Protein AF-A0A529MD68-F1 (afdb_monomer_lite)

pLDDT: mean 89.37, std 4.91, range [59.41, 94.31]

Foldseek 3Di:
DKDKAPWDFAQACVRDTDIDIDIDDDDDPDPVCCVPVDVHNVVVVSVVVRVVVRVVRRHHDPVVVVVVD

Structure (mmCIF, N/CA/C/O backbone):
data_AF-A0A529MD68-F1
#
_entry.id   AF-A0A529MD68-F1
#
loop_
_atom_site.group_PDB
_atom_site.id
_atom_site.type_symbol
_atom_site.label_atom_id
_atom_site.label_alt_id
_atom_site.label_comp_id
_atom_site.label_asym_id
_atom_site.label_entity_id
_atom_site.label_seq_id
_atom_site.pdbx_PDB_ins_code
_atom_site.Cartn_x
_atom_site.Cartn_y
_atom_site.Cartn_z
_atom_site.occupancy
_atom_site.B_iso_or_equiv
_atom_site.auth_seq_id
_atom_site.auth_comp_id
_atom_site.auth_asym_id
_atom_site.auth_atom_id
_atom_site.pdbx_PDB_model_num
ATOM 1 N N . VAL A 1 1 ? -13.361 -4.051 3.683 1.00 83.50 1 VAL A N 1
ATOM 2 C CA . VAL A 1 1 ? -13.177 -2.640 3.292 1.00 83.50 1 VAL A CA 1
ATOM 3 C C . VAL A 1 1 ? -12.276 -2.618 2.076 1.00 83.50 1 VAL A C 1
ATOM 5 O O . VAL A 1 1 ? -11.359 -3.433 2.012 1.00 83.50 1 VAL A O 1
ATOM 8 N N . VAL A 1 2 ? -12.603 -1.766 1.108 1.00 89.38 2 VAL A N 1
ATOM 9 C CA . VAL A 1 2 ? -11.763 -1.498 -0.064 1.00 89.38 2 VAL A CA 1
ATOM 10 C C . VAL A 1 2 ? -11.184 -0.105 0.122 1.00 89.38 2 VAL A C 1
ATOM 12 O O . VAL A 1 2 ? -11.932 0.810 0.467 1.00 89.38 2 VAL A O 1
ATOM 15 N N . GLN A 1 3 ? -9.872 0.038 -0.038 1.00 91.44 3 GLN A N 1
ATOM 16 C CA . GLN A 1 3 ? -9.183 1.311 0.147 1.00 91.44 3 GLN A CA 1
ATOM 17 C C . GLN A 1 3 ? -8.113 1.493 -0.924 1.00 91.44 3 GLN A C 1
ATOM 19 O O . GLN A 1 3 ? -7.286 0.607 -1.140 1.00 91.44 3 GLN A O 1
ATOM 24 N N . ASP A 1 4 ? -8.123 2.652 -1.574 1.00 92.31 4 ASP A N 1
ATOM 25 C CA . ASP A 1 4 ? -7.127 2.997 -2.580 1.00 92.31 4 ASP A CA 1
ATOM 26 C C . ASP A 1 4 ? -5.856 3.539 -1.923 1.00 92.31 4 ASP A C 1
ATOM 28 O O . ASP A 1 4 ? -5.896 4.386 -1.020 1.00 92.31 4 ASP A O 1
ATOM 32 N N . VAL A 1 5 ? -4.711 3.060 -2.405 1.00 91.25 5 VAL A N 1
ATOM 33 C CA . VAL A 1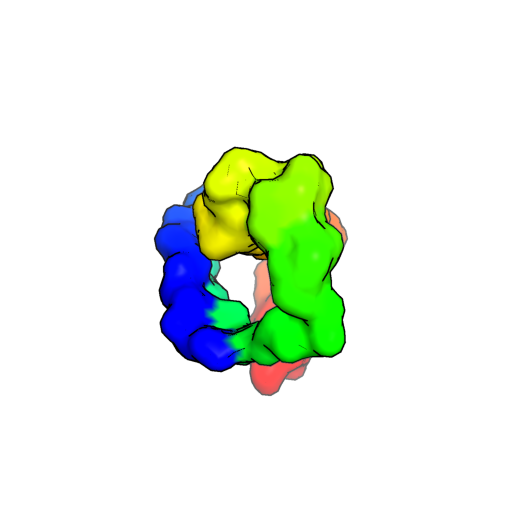 5 ? -3.398 3.587 -2.036 1.00 91.25 5 VAL A CA 1
ATOM 34 C C . VAL A 1 5 ? -3.059 4.720 -3.004 1.00 91.25 5 VAL A C 1
ATOM 36 O O . VAL A 1 5 ? -3.101 4.508 -4.221 1.00 91.25 5 VAL A O 1
ATOM 39 N N . PRO A 1 6 ? -2.707 5.921 -2.508 1.00 91.31 6 PRO A N 1
ATOM 40 C CA . PRO A 1 6 ? -2.362 7.032 -3.381 1.00 91.31 6 PRO A CA 1
ATOM 41 C C . PRO A 1 6 ? -1.150 6.671 -4.255 1.00 91.31 6 PRO A C 1
ATOM 43 O O . PRO A 1 6 ? -0.236 5.993 -3.765 1.00 91.31 6 PRO A O 1
ATOM 46 N N . PRO A 1 7 ? -1.113 7.134 -5.521 1.00 91.88 7 PRO A N 1
ATOM 47 C CA . PRO A 1 7 ? -0.019 6.831 -6.433 1.00 91.88 7 PRO A CA 1
ATOM 48 C C . PRO A 1 7 ? 1.350 7.184 -5.843 1.00 91.88 7 PRO A C 1
ATOM 50 O O . PRO A 1 7 ? 1.512 8.247 -5.244 1.00 91.88 7 PRO A O 1
ATOM 53 N N . GLN A 1 8 ? 2.325 6.301 -6.036 1.00 89.50 8 GLN A N 1
ATOM 54 C CA . GLN A 1 8 ? 3.703 6.472 -5.583 1.00 89.50 8 GLN A CA 1
ATOM 55 C C . GLN A 1 8 ? 4.622 6.647 -6.788 1.00 89.50 8 GLN A C 1
ATOM 57 O O . GLN A 1 8 ? 4.603 5.814 -7.695 1.00 89.50 8 GLN A O 1
ATOM 62 N N . ASP A 1 9 ? 5.442 7.696 -6.762 1.00 90.94 9 ASP A N 1
ATOM 63 C CA . ASP A 1 9 ? 6.573 7.846 -7.674 1.00 90.94 9 ASP A CA 1
ATOM 64 C C . ASP A 1 9 ? 7.777 7.117 -7.064 1.00 90.94 9 ASP A C 1
ATOM 66 O O . ASP A 1 9 ? 8.215 7.427 -5.950 1.00 90.94 9 ASP A O 1
ATOM 70 N N . VAL A 1 10 ? 8.271 6.095 -7.761 1.00 88.19 10 VAL A N 1
ATOM 71 C CA . VAL A 1 10 ? 9.361 5.229 -7.294 1.00 88.19 10 VAL A CA 1
ATOM 72 C C . VAL A 1 10 ? 10.396 5.081 -8.403 1.00 88.19 10 VAL A C 1
ATOM 74 O O . VAL A 1 10 ? 10.066 5.110 -9.587 1.00 88.19 10 VAL A O 1
ATOM 77 N N . ILE A 1 11 ? 11.661 4.948 -8.011 1.00 89.69 11 ILE A N 1
ATOM 78 C CA . ILE A 1 11 ? 12.750 4.577 -8.912 1.00 89.69 11 ILE A CA 1
ATOM 79 C C . ILE A 1 11 ? 13.022 3.089 -8.687 1.00 89.69 11 ILE A C 1
ATOM 81 O O . ILE A 1 11 ? 13.280 2.681 -7.552 1.00 89.69 11 ILE A O 1
ATOM 85 N N . SER A 1 12 ? 12.902 2.291 -9.744 1.00 88.62 12 SER A N 1
ATOM 86 C CA . SER A 1 12 ? 13.201 0.857 -9.730 1.00 88.62 12 SER A CA 1
ATOM 87 C C . SER A 1 12 ? 14.707 0.599 -9.619 1.00 88.62 12 SER A C 1
ATOM 89 O O . SER A 1 12 ? 15.534 1.510 -9.740 1.00 88.62 12 SER A O 1
ATOM 91 N N . ARG A 1 13 ? 15.093 -0.662 -9.410 1.00 88.88 13 ARG A N 1
ATOM 92 C CA . ARG A 1 13 ? 16.505 -1.050 -9.273 1.00 88.88 13 ARG A CA 1
ATOM 93 C C . ARG A 1 13 ? 17.347 -0.746 -10.520 1.00 88.88 13 ARG A C 1
ATOM 95 O O . ARG A 1 13 ? 18.523 -0.414 -10.399 1.00 88.88 13 ARG A O 1
ATOM 102 N N . ASP A 1 14 ? 16.741 -0.829 -11.696 1.00 90.62 14 ASP A N 1
ATOM 103 C CA . ASP A 1 14 ? 17.323 -0.522 -13.005 1.00 90.62 14 ASP A CA 1
ATOM 104 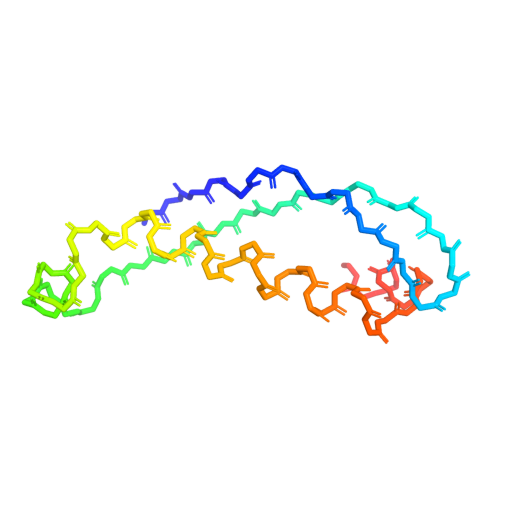C C . ASP A 1 14 ? 17.261 0.977 -13.362 1.00 90.62 14 ASP A C 1
ATOM 106 O O . ASP A 1 14 ? 17.489 1.363 -14.507 1.00 90.62 14 ASP A O 1
ATOM 110 N N . ASN A 1 15 ? 17.019 1.843 -12.368 1.00 87.88 15 ASN A N 1
ATOM 111 C CA . ASN A 1 15 ? 17.029 3.301 -12.495 1.00 87.88 15 ASN A CA 1
ATOM 112 C C . ASN A 1 15 ? 15.941 3.855 -13.436 1.00 87.88 15 ASN A C 1
ATOM 114 O O . ASN A 1 15 ? 16.132 4.878 -14.099 1.00 87.88 15 ASN A O 1
ATOM 118 N N . VAL A 1 16 ? 14.776 3.204 -13.473 1.00 88.88 16 VAL A N 1
ATOM 119 C CA . VAL A 1 16 ? 13.604 3.683 -14.212 1.00 88.88 16 VAL A CA 1
ATOM 120 C C . VAL A 1 16 ? 12.620 4.330 -13.243 1.00 88.88 16 VAL A C 1
ATOM 122 O O . VAL A 1 16 ? 12.305 3.789 -12.185 1.00 88.88 16 VAL A O 1
ATOM 125 N N . SER A 1 17 ? 12.129 5.519 -13.592 1.00 90.31 17 SER A N 1
ATOM 126 C CA . SER A 1 17 ? 11.085 6.186 -12.815 1.00 90.31 17 SER A CA 1
ATOM 127 C C . SER A 1 17 ? 9.715 5.662 -13.228 1.00 90.31 17 SER A C 1
ATOM 129 O O . SER A 1 17 ? 9.347 5.718 -14.403 1.00 90.31 17 SER A O 1
ATOM 131 N N . VAL A 1 18 ? 8.956 5.164 -12.254 1.00 89.12 18 VAL A N 1
ATOM 132 C CA . VAL A 1 18 ? 7.618 4.611 -12.456 1.00 89.12 18 VAL A CA 1
ATOM 133 C C . VAL A 1 18 ? 6.623 5.192 -11.467 1.00 89.12 18 VAL A C 1
ATOM 135 O O . VAL A 1 18 ? 6.951 5.479 -10.315 1.00 89.12 18 VAL A O 1
ATOM 138 N N . LYS A 1 19 ? 5.377 5.323 -11.926 1.00 90.44 19 LYS A N 1
ATOM 139 C CA . LYS A 1 19 ? 4.244 5.732 -11.102 1.00 90.44 19 LYS A CA 1
ATOM 140 C C . LYS A 1 19 ? 3.297 4.557 -10.923 1.00 90.44 19 LYS A C 1
ATOM 142 O O . LYS A 1 19 ? 2.748 4.055 -11.903 1.00 90.44 19 LYS A O 1
ATOM 147 N N . VAL A 1 20 ? 3.105 4.126 -9.680 1.00 89.12 20 VAL A N 1
ATOM 148 C CA . VAL A 1 20 ? 2.332 2.917 -9.358 1.00 89.12 20 VAL A CA 1
ATOM 149 C C . VAL A 1 20 ? 1.201 3.243 -8.390 1.00 89.12 20 VAL A C 1
ATOM 151 O O . VAL A 1 20 ? 1.386 3.993 -7.434 1.00 89.12 20 VAL A O 1
ATOM 154 N N . ASN A 1 21 ? 0.024 2.671 -8.636 1.00 89.19 21 ASN A N 1
ATOM 155 C CA . ASN A 1 21 ? -1.136 2.685 -7.749 1.00 89.19 21 ASN A CA 1
ATOM 156 C C . ASN A 1 21 ? -1.494 1.256 -7.308 1.00 89.19 21 ASN A C 1
ATOM 158 O O . ASN A 1 21 ? -1.101 0.283 -7.950 1.00 89.19 21 ASN A O 1
ATOM 162 N N . ALA A 1 22 ? -2.236 1.129 -6.206 1.00 90.69 22 ALA A N 1
ATOM 163 C CA . ALA A 1 22 ? -2.668 -0.161 -5.670 1.00 90.69 22 ALA A CA 1
ATOM 164 C C . ALA A 1 22 ? -4.009 -0.040 -4.929 1.00 90.69 22 ALA A C 1
ATOM 166 O O . ALA A 1 22 ? -4.376 1.046 -4.478 1.00 90.69 22 ALA A O 1
ATOM 167 N N . VAL A 1 23 ? -4.709 -1.168 -4.775 1.00 93.44 23 VAL A N 1
ATOM 168 C CA . VAL A 1 23 ? -5.973 -1.274 -4.027 1.00 93.44 23 VAL A CA 1
ATOM 169 C C . VAL A 1 23 ? -5.812 -2.301 -2.910 1.00 93.44 23 VAL A C 1
ATOM 171 O O . VAL A 1 23 ? -5.358 -3.420 -3.149 1.00 93.44 23 VAL A O 1
ATOM 174 N N . LEU A 1 24 ? -6.196 -1.933 -1.690 1.00 93.38 24 LEU A N 1
ATOM 175 C CA . LEU A 1 24 ? -6.163 -2.799 -0.517 1.00 93.38 24 LEU A CA 1
ATOM 176 C C . LEU A 1 24 ? -7.541 -3.396 -0.252 1.00 93.38 24 LEU A C 1
ATOM 178 O O . LEU A 1 24 ? -8.538 -2.681 -0.140 1.00 93.38 24 LEU A O 1
ATOM 182 N N . TYR A 1 25 ? -7.563 -4.711 -0.056 1.00 92.81 25 TYR A N 1
ATOM 183 C CA . TYR A 1 25 ? -8.727 -5.445 0.421 1.00 92.81 25 TYR A CA 1
ATOM 184 C C . TYR A 1 25 ? -8.403 -6.029 1.785 1.00 92.81 25 TYR A C 1
ATOM 186 O O . TYR A 1 25 ? -7.543 -6.898 1.914 1.00 92.81 25 TYR A O 1
ATOM 194 N N . PHE A 1 26 ? -9.101 -5.565 2.816 1.00 91.44 26 PHE A N 1
ATOM 195 C CA . PHE A 1 26 ? -8.913 -6.095 4.161 1.00 91.44 26 PHE A CA 1
ATOM 196 C C . PHE A 1 26 ? -10.209 -6.083 4.965 1.00 91.44 26 PHE A C 1
ATOM 198 O O . PHE A 1 26 ? -11.186 -5.402 4.638 1.00 91.44 26 PHE A O 1
ATOM 205 N N . ARG A 1 27 ? -10.225 -6.868 6.040 1.00 92.19 27 ARG A N 1
ATOM 206 C CA . ARG A 1 27 ? -11.298 -6.882 7.033 1.00 92.19 27 ARG A CA 1
ATOM 207 C C . ARG A 1 27 ? -10.692 -6.861 8.426 1.00 92.19 27 ARG A C 1
ATOM 209 O O . ARG A 1 27 ? -9.649 -7.470 8.651 1.00 92.19 27 ARG A O 1
ATOM 216 N N . ILE A 1 28 ? -11.367 -6.187 9.346 1.00 91.88 28 ILE A N 1
ATOM 217 C CA . ILE A 1 28 ? -10.992 -6.194 10.757 1.00 91.88 28 ILE A CA 1
ATOM 218 C C . ILE A 1 28 ? -11.302 -7.588 11.308 1.00 91.88 28 ILE A C 1
ATOM 220 O O . ILE A 1 28 ? -12.428 -8.067 11.180 1.00 91.88 28 ILE A O 1
ATOM 224 N N . VAL A 1 29 ? -10.290 -8.247 11.868 1.00 93.25 29 VAL A N 1
ATOM 225 C CA . VAL A 1 29 ? -10.441 -9.551 12.537 1.00 93.25 29 VAL A CA 1
ATOM 226 C C . VAL A 1 29 ? -10.697 -9.361 14.032 1.00 93.25 29 VAL A C 1
ATOM 228 O O . VAL A 1 29 ? -11.488 -10.092 14.615 1.00 93.25 29 VAL A O 1
ATOM 231 N N . ASP A 1 30 ? -10.064 -8.350 14.625 1.00 93.62 30 ASP A N 1
ATOM 232 C CA . ASP A 1 30 ? -10.157 -8.002 16.039 1.00 93.62 30 ASP A CA 1
ATOM 233 C C . ASP A 1 30 ? -10.410 -6.493 16.162 1.00 93.62 30 ASP A C 1
ATOM 235 O O . ASP A 1 30 ? -9.559 -5.674 15.801 1.00 93.62 30 ASP A O 1
ATOM 239 N N . ALA A 1 31 ? -11.612 -6.135 16.614 1.00 90.69 31 ALA A N 1
ATOM 240 C CA . ALA A 1 31 ? -12.049 -4.746 16.710 1.00 90.69 31 ALA A CA 1
ATOM 241 C C . ALA A 1 31 ? -11.430 -4.009 17.904 1.00 90.69 31 ALA A C 1
ATOM 243 O O . ALA A 1 31 ? -11.176 -2.811 17.802 1.00 90.69 31 ALA A O 1
ATOM 244 N N . GLU A 1 32 ? -11.150 -4.708 19.007 1.00 93.12 32 GLU A N 1
ATOM 245 C CA . GLU A 1 32 ? -10.541 -4.102 20.192 1.00 93.12 32 GLU A CA 1
ATOM 246 C C . GLU A 1 32 ? -9.141 -3.599 19.844 1.00 93.12 32 GLU A C 1
ATOM 248 O O . GLU A 1 32 ? -8.808 -2.432 20.057 1.00 93.12 32 GLU A O 1
ATOM 253 N N . ARG A 1 33 ? -8.344 -4.448 19.188 1.00 91.00 33 ARG A N 1
ATOM 254 C CA . ARG A 1 33 ? -7.000 -4.067 18.745 1.00 91.00 33 ARG A CA 1
ATOM 255 C C . ARG A 1 33 ? -7.012 -2.944 17.715 1.00 91.00 33 ARG A C 1
ATOM 257 O O . ARG A 1 33 ? -6.149 -2.074 17.781 1.00 91.00 33 ARG A O 1
ATOM 264 N N . ALA A 1 34 ? -7.973 -2.954 16.791 1.00 87.69 34 ALA A N 1
ATOM 265 C CA . ALA A 1 34 ? -8.087 -1.927 15.756 1.00 87.69 34 ALA A CA 1
ATOM 266 C C . ALA A 1 34 ? -8.385 -0.527 16.322 1.00 87.69 34 ALA A C 1
ATOM 268 O O . ALA A 1 34 ? -8.015 0.455 15.691 1.00 87.69 34 ALA A O 1
ATOM 269 N N . ILE A 1 35 ? -9.031 -0.437 17.490 1.00 88.75 35 ILE A N 1
ATOM 270 C CA . ILE A 1 35 ? -9.394 0.839 18.127 1.00 88.75 35 ILE A CA 1
ATOM 271 C C . ILE A 1 35 ? -8.352 1.266 19.169 1.00 88.75 35 ILE A C 1
ATOM 273 O O . ILE A 1 35 ? -8.066 2.449 19.308 1.00 88.75 35 ILE A O 1
ATOM 277 N N . ILE A 1 36 ? -7.792 0.317 19.925 1.00 90.56 36 ILE A N 1
ATOM 278 C CA . ILE A 1 36 ? -6.931 0.635 21.073 1.00 90.56 36 ILE A CA 1
ATOM 279 C C . ILE A 1 36 ? -5.462 0.799 20.668 1.00 90.56 36 ILE A C 1
ATOM 281 O O . ILE A 1 36 ? -4.755 1.617 21.252 1.00 90.56 36 ILE A O 1
ATOM 285 N N . GLN A 1 37 ? -4.968 0.015 19.701 1.00 89.38 37 GLN A N 1
ATOM 286 C CA . GLN A 1 37 ? -3.530 -0.001 19.386 1.00 89.38 37 GLN A CA 1
ATOM 287 C C . GLN A 1 37 ? -3.091 1.149 18.477 1.00 89.38 37 GLN A C 1
ATOM 289 O O . GLN A 1 37 ? -1.899 1.447 18.414 1.00 89.38 37 GLN A O 1
ATOM 294 N N . VAL A 1 38 ? -4.024 1.771 17.757 1.00 88.19 38 VAL A N 1
ATOM 295 C CA . VAL A 1 38 ? -3.751 2.839 16.796 1.00 88.19 38 VAL A CA 1
ATOM 296 C C . VAL A 1 38 ? -4.912 3.829 16.824 1.00 88.19 38 VAL A C 1
ATOM 298 O O . VAL A 1 38 ? -6.062 3.409 16.789 1.00 88.19 38 VAL A O 1
ATOM 301 N N . GLU A 1 39 ? -4.608 5.129 16.846 1.00 88.81 39 GLU A N 1
ATOM 302 C CA . GLU A 1 39 ? -5.608 6.210 16.824 1.00 88.81 39 GLU A CA 1
ATOM 303 C C . GLU A 1 39 ? -6.528 6.128 15.594 1.00 88.81 39 GLU A C 1
ATOM 305 O O . GLU A 1 39 ? -7.748 6.205 15.714 1.00 88.81 39 GLU A O 1
ATOM 310 N N . ASP A 1 40 ? -5.937 5.908 14.416 1.00 90.19 40 ASP A N 1
ATOM 311 C CA . ASP A 1 40 ? -6.648 5.653 13.167 1.00 90.19 40 ASP A CA 1
ATOM 312 C C . ASP A 1 40 ? -6.001 4.476 12.417 1.00 90.19 40 ASP A C 1
ATOM 314 O O . ASP A 1 40 ? -4.971 4.607 11.742 1.00 90.19 40 ASP A O 1
ATOM 318 N N . PHE A 1 41 ? -6.620 3.297 12.526 1.00 91.25 41 PHE A N 1
ATOM 319 C CA . PHE A 1 41 ? -6.145 2.092 11.847 1.00 91.25 41 PHE A CA 1
ATOM 320 C C . PHE A 1 41 ? -6.230 2.197 10.318 1.00 91.25 41 PHE A C 1
ATOM 322 O O . PHE A 1 41 ? -5.424 1.563 9.634 1.00 91.25 41 PHE A O 1
ATOM 329 N N . MET A 1 42 ? -7.170 2.972 9.762 1.00 91.00 42 MET A N 1
ATOM 330 C CA . MET A 1 42 ? -7.300 3.156 8.313 1.00 91.00 42 MET A CA 1
ATOM 331 C C . MET A 1 42 ? -6.108 3.953 7.789 1.00 91.00 42 MET A C 1
ATOM 333 O O . MET A 1 42 ? -5.489 3.556 6.799 1.00 91.00 42 MET A O 1
ATOM 337 N N . ALA A 1 43 ? -5.757 5.050 8.464 1.00 91.25 43 ALA A N 1
ATOM 338 C CA . ALA A 1 43 ? -4.603 5.870 8.108 1.00 91.25 43 ALA A CA 1
ATOM 339 C C . ALA A 1 43 ? -3.286 5.098 8.272 1.00 91.25 43 ALA A C 1
ATOM 341 O O . ALA A 1 43 ? -2.466 5.083 7.350 1.00 91.25 43 ALA A O 1
ATOM 342 N N . ALA A 1 44 ? -3.103 4.402 9.398 1.00 92.69 44 ALA A N 1
ATOM 343 C CA . ALA A 1 44 ? -1.898 3.613 9.647 1.00 92.69 44 ALA A CA 1
ATOM 344 C C . ALA A 1 44 ? -1.728 2.471 8.635 1.00 92.69 44 ALA A C 1
ATOM 346 O O . ALA A 1 44 ? -0.634 2.275 8.105 1.00 92.69 44 ALA A O 1
ATOM 347 N N . THR A 1 45 ? -2.812 1.760 8.304 1.00 93.19 45 THR A N 1
ATOM 348 C CA . THR A 1 45 ? -2.792 0.705 7.277 1.00 93.19 45 THR A CA 1
ATOM 349 C C . THR A 1 45 ? -2.416 1.280 5.912 1.00 93.19 45 THR A C 1
ATOM 351 O O . THR A 1 45 ? -1.573 0.712 5.216 1.00 93.19 45 THR A O 1
ATOM 354 N N . ASN A 1 46 ? -2.960 2.447 5.550 1.00 93.00 46 ASN A N 1
ATOM 355 C CA . ASN A 1 46 ? -2.608 3.128 4.305 1.00 93.00 46 ASN A CA 1
ATOM 356 C C . ASN A 1 46 ? -1.139 3.566 4.253 1.00 93.00 46 ASN A C 1
ATOM 358 O O . ASN A 1 46 ? -0.499 3.443 3.209 1.00 93.00 46 ASN A O 1
ATOM 362 N N . GLN A 1 47 ? -0.589 4.089 5.348 1.00 93.06 47 GLN A N 1
ATOM 363 C CA . GLN A 1 47 ? 0.821 4.486 5.421 1.00 93.06 47 GLN A CA 1
ATOM 364 C C . GLN A 1 47 ? 1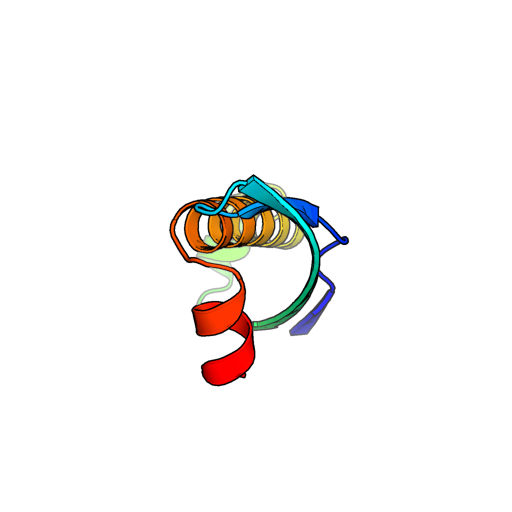.756 3.279 5.334 1.00 93.06 47 GLN A C 1
ATOM 366 O O . GLN A 1 47 ? 2.771 3.323 4.628 1.00 93.06 47 GLN A O 1
ATOM 371 N N . LEU A 1 48 ? 1.396 2.188 6.013 1.00 94.31 48 LEU A N 1
ATOM 372 C CA . LEU A 1 48 ? 2.130 0.935 5.939 1.00 94.31 48 LEU A CA 1
ATOM 373 C C . LEU A 1 48 ? 2.144 0.412 4.503 1.00 94.31 48 LEU A C 1
ATOM 375 O O . LEU A 1 48 ? 3.216 0.149 3.968 1.00 94.31 48 LEU A O 1
ATOM 379 N N . ALA A 1 49 ? 0.984 0.358 3.845 1.00 94.31 49 ALA A N 1
ATOM 380 C CA . ALA A 1 49 ? 0.882 -0.086 2.461 1.00 94.31 49 ALA A CA 1
ATOM 381 C C . ALA A 1 49 ? 1.744 0.750 1.504 1.00 94.31 49 ALA A C 1
ATOM 383 O O . ALA A 1 49 ? 2.452 0.180 0.679 1.00 94.31 49 ALA A O 1
ATOM 384 N N . GLN A 1 50 ? 1.754 2.080 1.640 1.00 93.50 50 GLN A N 1
ATOM 385 C CA . GLN A 1 50 ? 2.627 2.948 0.834 1.00 93.50 50 GLN A CA 1
ATOM 386 C C . GLN A 1 50 ? 4.110 2.649 1.065 1.00 93.50 50 GLN A C 1
ATOM 388 O O . GLN A 1 50 ? 4.889 2.568 0.115 1.00 93.50 50 GLN A O 1
ATOM 393 N N . THR A 1 51 ? 4.505 2.470 2.326 1.00 94.00 51 THR A N 1
ATOM 394 C CA . THR A 1 51 ? 5.895 2.181 2.701 1.00 94.00 51 THR A CA 1
ATOM 395 C C . THR A 1 51 ? 6.335 0.820 2.169 1.00 94.00 51 THR A C 1
ATOM 397 O O . THR A 1 51 ? 7.420 0.700 1.597 1.00 94.00 51 THR A O 1
ATOM 400 N N . THR A 1 52 ? 5.479 -0.195 2.295 1.00 93.75 52 THR A N 1
ATOM 401 C CA . THR A 1 52 ? 5.721 -1.537 1.763 1.00 93.75 52 THR A CA 1
ATOM 402 C C . THR A 1 52 ? 5.798 -1.517 0.242 1.00 93.75 52 THR A C 1
ATOM 404 O O . THR A 1 52 ? 6.766 -2.038 -0.306 1.00 93.75 52 THR A O 1
ATOM 407 N N . LEU A 1 53 ? 4.850 -0.860 -0.436 1.00 91.31 53 LEU A N 1
ATOM 408 C CA . LEU A 1 53 ? 4.842 -0.727 -1.894 1.00 91.31 53 LEU A CA 1
ATOM 409 C C . LEU A 1 53 ? 6.142 -0.079 -2.383 1.00 91.31 53 LEU A C 1
ATOM 411 O O . LEU A 1 53 ? 6.823 -0.633 -3.238 1.00 91.31 53 LEU A O 1
ATOM 415 N N . ARG A 1 54 ? 6.555 1.037 -1.773 1.00 90.31 54 ARG A N 1
ATOM 416 C CA . ARG A 1 54 ? 7.819 1.706 -2.109 1.00 90.31 54 ARG A CA 1
ATOM 417 C C . ARG A 1 54 ? 9.038 0.809 -1.8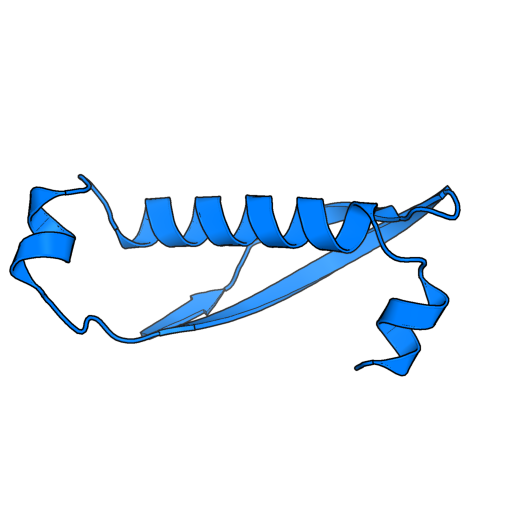73 1.00 90.31 54 ARG A C 1
ATOM 419 O O . ARG A 1 54 ? 9.951 0.800 -2.692 1.00 90.31 54 ARG A O 1
ATOM 426 N N . SER A 1 55 ? 9.068 0.063 -0.766 1.00 90.88 55 SER A N 1
ATOM 427 C CA . SER A 1 55 ? 10.201 -0.805 -0.418 1.00 90.88 55 SER A CA 1
ATOM 428 C C . SER A 1 55 ? 10.343 -2.003 -1.354 1.00 90.88 55 SER A C 1
ATOM 430 O O . SER A 1 55 ? 11.465 -2.362 -1.703 1.00 90.88 55 SER A O 1
ATOM 432 N N . VAL A 1 56 ? 9.227 -2.619 -1.751 1.00 89.06 56 VAL A N 1
ATOM 433 C CA . VAL A 1 56 ? 9.223 -3.737 -2.701 1.00 89.06 56 VAL A CA 1
ATOM 434 C C . VAL A 1 56 ? 9.614 -3.226 -4.083 1.00 89.06 56 VAL A C 1
ATOM 436 O O . VAL A 1 56 ? 10.582 -3.714 -4.655 1.00 89.06 56 VAL A O 1
ATOM 439 N N . LEU A 1 57 ? 8.962 -2.169 -4.574 1.00 87.44 57 LEU A N 1
ATOM 440 C CA . LEU A 1 57 ? 9.244 -1.637 -5.908 1.00 87.44 57 LEU A CA 1
ATOM 441 C C . LEU A 1 57 ? 10.693 -1.138 -6.061 1.00 87.44 57 LEU A C 1
ATOM 443 O O . LEU A 1 57 ? 11.296 -1.306 -7.112 1.00 87.44 57 LEU A O 1
ATOM 447 N N . GLY A 1 58 ? 11.308 -0.593 -5.011 1.00 86.69 58 GLY A N 1
ATOM 448 C CA . GLY A 1 58 ? 12.720 -0.193 -5.068 1.00 86.69 58 GLY A CA 1
ATOM 449 C C . GLY A 1 58 ? 13.722 -1.356 -5.166 1.00 86.69 58 GLY A C 1
ATOM 450 O O . GLY A 1 58 ? 14.898 -1.118 -5.431 1.00 86.69 58 GLY A O 1
ATOM 451 N N . LYS A 1 59 ? 13.301 -2.605 -4.917 1.00 87.56 59 LYS A N 1
ATOM 452 C CA . LYS A 1 59 ? 14.178 -3.793 -4.927 1.00 87.56 59 LYS A CA 1
ATOM 453 C C . LYS A 1 59 ? 14.103 -4.606 -6.219 1.00 87.56 59 LYS A C 1
ATOM 455 O O . LYS A 1 59 ? 15.052 -5.340 -6.497 1.00 87.56 59 LYS A O 1
ATOM 460 N N . HIS A 1 60 ? 13.013 -4.474 -6.969 1.00 86.69 60 HIS A N 1
ATOM 461 C CA . HIS A 1 60 ? 12.770 -5.207 -8.210 1.00 86.69 60 HIS A CA 1
ATOM 462 C C . HIS A 1 60 ? 13.113 -4.358 -9.440 1.00 86.69 60 HIS A C 1
ATOM 464 O O . HIS A 1 60 ? 13.153 -3.122 -9.383 1.00 86.69 60 HIS A O 1
ATOM 470 N N . GLU A 1 61 ? 13.397 -5.034 -10.547 1.00 88.62 61 GLU A N 1
ATOM 471 C CA . GLU A 1 61 ? 13.566 -4.404 -11.860 1.00 88.62 61 GLU A CA 1
ATOM 472 C C . GLU A 1 61 ? 12.198 -4.188 -12.517 1.00 88.62 61 GLU A C 1
ATOM 474 O O . GLU A 1 61 ? 11.238 -4.902 -12.215 1.00 88.62 61 GLU A O 1
ATOM 479 N N . LEU A 1 62 ? 12.081 -3.202 -13.412 1.00 84.88 62 LEU A N 1
ATOM 480 C CA . LEU A 1 62 ? 10.801 -2.902 -14.062 1.00 84.88 62 LEU A CA 1
ATOM 481 C C . LEU A 1 62 ? 10.236 -4.103 -14.838 1.00 84.88 62 LEU A C 1
ATOM 483 O O . LEU A 1 62 ? 9.029 -4.340 -14.815 1.00 84.88 62 LEU A O 1
ATOM 487 N N . ASP A 1 63 ? 11.100 -4.852 -15.517 1.00 84.69 63 ASP A N 1
ATOM 488 C CA . ASP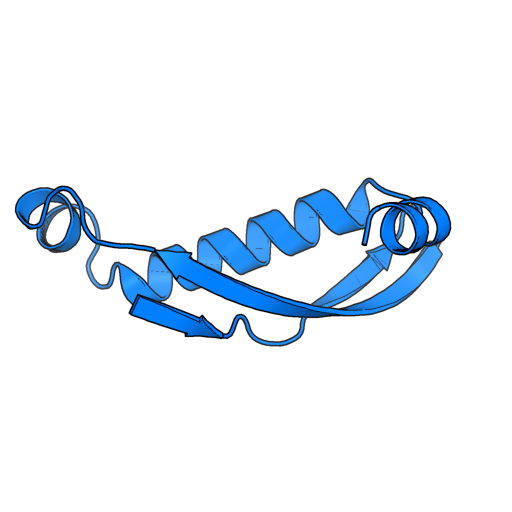 A 1 63 ? 10.684 -5.980 -16.354 1.00 84.69 63 ASP A CA 1
ATOM 489 C C . ASP A 1 63 ? 10.071 -7.118 -15.519 1.00 84.69 63 ASP A C 1
ATOM 491 O O . ASP A 1 63 ? 9.012 -7.646 -15.853 1.00 84.69 63 ASP A O 1
ATOM 495 N N . GLU A 1 64 ? 10.662 -7.411 -14.357 1.00 84.25 64 GLU A N 1
ATOM 496 C CA . GLU A 1 64 ? 10.140 -8.382 -13.386 1.00 84.25 64 GLU A CA 1
ATOM 497 C C . GLU A 1 64 ? 8.739 -7.977 -12.898 1.00 84.25 64 GLU A C 1
ATOM 499 O O . GLU A 1 64 ? 7.810 -8.783 -12.912 1.00 84.25 64 GLU A O 1
ATOM 504 N N . MET A 1 65 ? 8.543 -6.694 -12.570 1.00 82.88 65 MET A N 1
ATOM 505 C CA . MET A 1 65 ? 7.238 -6.180 -12.130 1.00 82.88 65 MET A CA 1
ATOM 506 C C . MET A 1 65 ? 6.146 -6.271 -13.200 1.00 82.88 65 MET A C 1
ATOM 508 O O . MET A 1 65 ? 4.964 -6.340 -12.863 1.00 82.88 65 MET A O 1
ATOM 512 N N . LEU A 1 66 ? 6.510 -6.175 -14.480 1.00 83.38 66 LEU A N 1
ATOM 513 C CA . LEU A 1 66 ? 5.565 -6.282 -15.591 1.00 83.38 66 LEU A CA 1
ATOM 514 C C . LEU A 1 66 ? 5.244 -7.740 -15.920 1.00 83.38 66 LEU A C 1
ATOM 516 O O . LEU A 1 66 ? 4.116 -8.027 -16.315 1.00 83.38 66 LEU A O 1
ATOM 520 N N . ALA A 1 67 ? 6.212 -8.639 -15.745 1.00 83.94 67 ALA A N 1
ATOM 521 C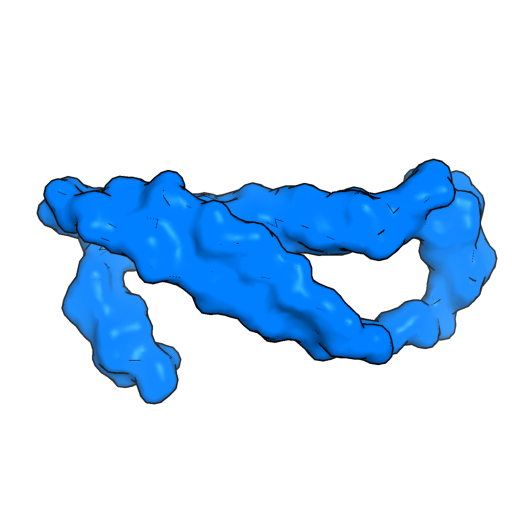 CA . ALA A 1 67 ? 6.047 -10.069 -15.970 1.00 83.94 67 ALA A CA 1
ATOM 522 C C . ALA A 1 67 ? 5.213 -10.759 -14.874 1.00 83.94 67 ALA A C 1
ATOM 524 O O . ALA A 1 67 ? 4.498 -11.712 -15.173 1.00 83.94 67 ALA A O 1
ATOM 525 N N . GLU A 1 68 ? 5.280 -10.277 -13.628 1.00 75.44 68 GLU A N 1
ATOM 526 C CA . GLU A 1 68 ? 4.553 -10.836 -12.474 1.00 75.44 68 GLU A CA 1
ATOM 527 C C . GLU A 1 68 ? 3.141 -10.250 -12.257 1.00 75.44 68 GLU A C 1
ATOM 529 O O . GLU A 1 68 ? 2.516 -10.503 -11.223 1.00 75.44 68 GLU A O 1
ATOM 534 N N . ARG A 1 69 ? 2.628 -9.460 -13.209 1.00 59.41 69 ARG A N 1
ATOM 535 C CA . ARG A 1 69 ? 1.285 -8.859 -13.136 1.00 59.41 69 ARG A CA 1
ATOM 536 C C . ARG A 1 69 ? 0.140 -9.824 -13.421 1.00 59.41 69 ARG A C 1
ATOM 538 O O . ARG A 1 69 ? 0.241 -10.617 -14.381 1.00 59.41 69 ARG A O 1
#

Sequence (69 aa):
VVQDVPPQDVISRDNVSVKVNAVLYFRIVDAERAIIQVEDFMAATNQLAQTTLRSVLGKHELDEMLAER

Secondary structure (DSSP, 8-state):
-EEEEEEEEEE-TTS-EEEEEEEEE---S-HHHHHHS-S-HHHHHHHHHHHHHHHHHTTS-HHHHHHT-

Radius of gyration: 14.53 Å; chains: 1; bounding box: 30×19×37 Å